Protein AF-A0A141RB20-F1 (afdb_monomer_lite)

Radius of gyration: 13.7 Å; chains: 1; bounding box: 31×29×43 Å

Secondary structure (DSSP, 8-state):
-------HHHHHHHHHHHTT--TTS-------TT-EEEEEEE--SSS-SEEEEEEEEE-TT-SS--HHHHT-

Sequence (72 aa):
RPLLVSHGIALGCLVSTILGLPAYAERRLRLRNCSISRIDYQESAWLASGWVVEMAGDISHLDAPALDELQR

Structure (mmCIF, N/CA/C/O backbone):
data_AF-A0A141RB20-F1
#
_entry.id   AF-A0A141RB20-F1
#
loop_
_atom_site.group_PDB
_atom_site.id
_atom_site.type_symbol
_atom_site.label_atom_id
_atom_site.label_alt_id
_atom_site.label_comp_id
_atom_site.label_asym_id
_atom_site.label_entity_id
_atom_site.label_seq_id
_atom_site.pdbx_PDB_ins_code
_atom_site.Cartn_x
_atom_site.Cartn_y
_atom_site.Cartn_z
_atom_site.occupancy
_atom_site.B_iso_or_equiv
_atom_site.auth_seq_id
_atom_site.auth_comp_id
_atom_site.auth_asym_id
_atom_site.auth_atom_id
_atom_site.pdbx_PDB_model_num
ATOM 1 N N . ARG A 1 1 ? -0.154 -18.126 1.858 1.00 82.50 1 ARG A N 1
ATOM 2 C CA . ARG A 1 1 ? -0.507 -16.686 1.873 1.00 82.50 1 ARG A CA 1
ATOM 3 C C . ARG A 1 1 ? -1.014 -16.343 0.478 1.00 82.50 1 ARG A C 1
ATOM 5 O O . ARG A 1 1 ? -0.296 -16.678 -0.458 1.00 82.50 1 ARG A O 1
ATOM 12 N N . PRO A 1 2 ? -2.240 -15.824 0.316 1.00 93.19 2 PRO A N 1
ATOM 13 C CA . PRO A 1 2 ? -2.750 -15.460 -1.004 1.00 93.19 2 PRO A CA 1
ATOM 14 C C . PRO A 1 2 ? -1.958 -14.277 -1.577 1.00 93.19 2 PRO A C 1
ATOM 16 O O . PRO A 1 2 ? -1.479 -13.433 -0.822 1.00 93.19 2 PRO A O 1
ATOM 19 N N . LEU A 1 3 ? -1.836 -14.226 -2.901 1.00 96.25 3 LEU A N 1
ATOM 20 C CA . LEU A 1 3 ? -1.286 -13.095 -3.643 1.00 96.25 3 LEU A CA 1
ATOM 21 C C . LEU A 1 3 ? -2.360 -12.601 -4.612 1.00 96.25 3 LEU A C 1
ATOM 23 O O . LEU A 1 3 ? -2.962 -13.405 -5.322 1.00 96.25 3 LEU A O 1
ATOM 27 N N . LEU A 1 4 ? -2.587 -11.289 -4.640 1.00 96.88 4 LEU A N 1
ATOM 28 C CA . LEU A 1 4 ? -3.490 -10.647 -5.587 1.00 96.88 4 LEU A CA 1
ATOM 29 C C . LEU A 1 4 ? -2.669 -9.867 -6.612 1.00 96.88 4 LEU A C 1
ATOM 31 O O . LEU A 1 4 ? -1.980 -8.914 -6.258 1.00 96.88 4 LEU A O 1
ATOM 35 N N . VAL A 1 5 ? -2.787 -10.247 -7.883 1.00 97.75 5 VAL A N 1
ATOM 36 C CA . VAL A 1 5 ? -2.234 -9.494 -9.014 1.00 97.75 5 VAL A CA 1
ATOM 37 C C . VAL A 1 5 ? -3.389 -8.809 -9.727 1.00 97.75 5 VAL A C 1
ATOM 39 O O . VAL A 1 5 ? -4.389 -9.444 -10.057 1.00 97.75 5 VAL A O 1
ATOM 42 N N . SER A 1 6 ? -3.288 -7.497 -9.920 1.00 97.31 6 SER A N 1
ATOM 43 C CA . SER A 1 6 ? -4.341 -6.703 -10.549 1.00 97.31 6 SER A CA 1
ATOM 44 C C . SER A 1 6 ? -3.766 -5.406 -11.127 1.00 97.31 6 SER A C 1
ATOM 46 O O . SER A 1 6 ? -2.557 -5.259 -11.275 1.00 97.31 6 SER A O 1
ATOM 48 N N . HIS A 1 7 ? -4.640 -4.466 -11.470 1.00 95.75 7 HIS A N 1
ATOM 49 C CA . HIS A 1 7 ? -4.292 -3.181 -12.068 1.00 95.75 7 HIS A CA 1
ATOM 50 C C . HIS A 1 7 ? -4.118 -2.097 -11.000 1.00 95.75 7 HIS A C 1
ATOM 52 O O . HIS A 1 7 ? -4.746 -2.157 -9.941 1.00 95.75 7 HIS A O 1
ATOM 58 N N . GLY A 1 8 ? -3.351 -1.047 -11.315 1.00 93.81 8 GLY A N 1
ATOM 59 C CA . GLY A 1 8 ? -3.088 0.059 -10.386 1.00 93.81 8 GLY A CA 1
ATOM 60 C C . GLY A 1 8 ? -4.355 0.729 -9.839 1.00 93.81 8 GLY A C 1
ATOM 61 O O . GLY A 1 8 ? -4.401 1.071 -8.661 1.00 93.81 8 GLY A O 1
ATOM 62 N N . ILE A 1 9 ? -5.418 0.850 -10.647 1.00 94.88 9 ILE A N 1
ATOM 63 C CA . ILE A 1 9 ? -6.700 1.400 -10.176 1.00 94.88 9 ILE A CA 1
ATOM 64 C C . ILE A 1 9 ? -7.386 0.484 -9.157 1.00 94.88 9 ILE A C 1
ATOM 66 O O . ILE A 1 9 ? -7.815 0.953 -8.108 1.00 94.88 9 ILE A O 1
ATOM 70 N N . ALA A 1 10 ? -7.444 -0.821 -9.427 1.00 96.62 10 ALA A N 1
ATOM 71 C CA . ALA A 1 10 ? -8.113 -1.783 -8.559 1.00 96.62 10 ALA A CA 1
ATOM 72 C C . ALA A 1 10 ? -7.353 -1.952 -7.238 1.00 96.62 10 ALA A C 1
ATOM 74 O O . ALA A 1 10 ? -7.953 -1.893 -6.166 1.00 96.62 10 ALA A O 1
ATOM 75 N N . LEU A 1 11 ? -6.025 -2.087 -7.311 1.00 96.81 11 LEU A N 1
ATOM 76 C CA . LEU A 1 11 ? -5.169 -2.172 -6.129 1.00 96.81 11 LEU A CA 1
ATOM 77 C C . LEU A 1 11 ? -5.182 -0.864 -5.333 1.00 96.81 11 LEU A C 1
ATOM 79 O O . LEU A 1 11 ? -5.265 -0.901 -4.110 1.00 96.81 11 LEU A O 1
ATOM 83 N N . GLY A 1 12 ? -5.163 0.288 -6.006 1.00 96.31 12 GLY A N 1
ATOM 84 C CA . GLY A 1 12 ? -5.251 1.590 -5.349 1.00 96.31 12 GLY A CA 1
ATOM 85 C C . GLY A 1 12 ? -6.562 1.758 -4.583 1.00 96.31 12 GLY A C 1
ATOM 86 O O . GLY A 1 12 ? -6.537 2.188 -3.430 1.00 96.31 12 GLY A O 1
ATOM 87 N N . CYS A 1 13 ? -7.692 1.367 -5.181 1.00 96.00 13 CYS A N 1
ATOM 88 C CA . CYS A 1 13 ? -8.991 1.365 -4.507 1.00 96.00 13 CYS A CA 1
ATOM 89 C C . CYS A 1 13 ? -8.999 0.422 -3.300 1.00 96.00 13 CYS A C 1
ATOM 91 O O . CYS A 1 13 ? -9.368 0.855 -2.216 1.00 96.00 13 CYS A O 1
ATOM 93 N N . LEU A 1 14 ? -8.530 -0.819 -3.459 1.00 96.12 14 LEU A N 1
ATOM 94 C CA . LEU A 1 14 ? -8.472 -1.798 -2.371 1.00 96.12 14 LEU A CA 1
ATOM 95 C C . LEU A 1 14 ? -7.665 -1.282 -1.171 1.00 96.12 14 LEU A C 1
ATOM 97 O O . LEU A 1 14 ? -8.161 -1.283 -0.047 1.00 96.12 14 LEU A O 1
ATOM 101 N N . VAL A 1 15 ? -6.440 -0.805 -1.410 1.00 96.88 15 VAL A N 1
ATOM 102 C CA . VAL A 1 15 ? -5.564 -0.265 -0.357 1.00 96.88 15 VAL A CA 1
ATOM 103 C C . VAL A 1 15 ? -6.202 0.966 0.297 1.00 96.88 15 VAL A C 1
ATOM 105 O O . VAL A 1 15 ? -6.186 1.085 1.518 1.00 96.88 15 VAL A O 1
ATOM 108 N N . SER A 1 16 ? -6.828 1.848 -0.489 1.00 96.81 16 SER A N 1
ATOM 109 C CA . SER A 1 16 ? -7.530 3.031 0.034 1.00 96.81 16 SER A CA 1
ATOM 110 C C . SER A 1 16 ? -8.719 2.656 0.920 1.00 96.81 16 SER A C 1
ATOM 112 O O . SER A 1 16 ? -8.916 3.267 1.966 1.00 96.81 16 SER A O 1
ATOM 114 N N . THR A 1 17 ? -9.483 1.629 0.537 1.00 95.75 17 THR A N 1
ATOM 115 C CA . THR A 1 17 ? -10.595 1.104 1.336 1.00 95.75 17 THR A CA 1
ATOM 116 C C . THR A 1 17 ? -10.108 0.522 2.660 1.00 95.75 17 THR A C 1
ATOM 118 O O . THR A 1 17 ? -10.713 0.800 3.691 1.00 95.75 17 THR A O 1
ATOM 121 N N . ILE A 1 18 ? -8.998 -0.224 2.661 1.00 95.12 18 ILE A N 1
ATOM 122 C CA . ILE A 1 18 ? -8.405 -0.772 3.894 1.00 95.12 18 ILE A CA 1
ATOM 123 C C . ILE A 1 18 ? -7.918 0.355 4.818 1.00 95.12 18 ILE A C 1
ATOM 125 O O . ILE A 1 18 ? -8.125 0.289 6.023 1.00 95.12 18 ILE A O 1
ATOM 129 N N . LEU A 1 19 ? -7.344 1.424 4.258 1.00 94.50 19 LEU A N 1
ATOM 130 C CA . LEU A 1 19 ? -6.944 2.625 5.005 1.00 94.50 19 LEU A CA 1
ATOM 131 C C . LEU A 1 19 ? -8.127 3.491 5.479 1.00 94.50 19 LEU A C 1
ATOM 133 O O . LEU A 1 19 ? -7.908 4.507 6.136 1.00 94.50 19 LEU A O 1
ATOM 137 N N . GLY A 1 20 ? -9.368 3.134 5.136 1.00 94.25 20 GLY A N 1
ATOM 138 C CA . GLY A 1 20 ? -10.560 3.893 5.518 1.00 94.25 20 GLY A CA 1
ATOM 139 C C . GLY A 1 20 ? -10.734 5.216 4.766 1.00 94.25 20 GLY A C 1
ATOM 140 O O . GLY A 1 20 ? -11.454 6.098 5.234 1.00 94.25 20 GLY A O 1
ATOM 141 N N . LEU A 1 21 ? -10.090 5.385 3.607 1.00 96.19 21 LEU A N 1
ATOM 142 C CA . LEU A 1 21 ? -10.264 6.583 2.788 1.00 96.19 21 LEU A CA 1
ATOM 143 C C . LEU A 1 21 ? -11.649 6.576 2.114 1.00 96.19 21 LEU A C 1
ATOM 145 O O . LEU A 1 21 ? -12.075 5.539 1.594 1.00 96.19 21 LEU A O 1
ATOM 149 N N . PRO A 1 22 ? -12.357 7.720 2.071 1.00 95.88 22 PRO A N 1
ATOM 150 C CA . PRO A 1 22 ? -13.644 7.799 1.393 1.00 95.88 22 PRO A CA 1
ATOM 151 C C . PRO A 1 22 ? -13.489 7.636 -0.124 1.00 95.88 22 PRO A C 1
ATOM 153 O O . PRO A 1 22 ? -12.453 7.965 -0.698 1.00 95.88 22 PRO A O 1
ATOM 156 N N . ALA A 1 23 ? -14.555 7.202 -0.802 1.00 93.31 23 ALA A N 1
ATOM 157 C CA . ALA A 1 23 ? -14.540 6.951 -2.249 1.00 93.31 23 ALA A CA 1
ATOM 158 C C . ALA A 1 23 ? -14.192 8.191 -3.099 1.00 93.31 23 ALA A C 1
ATOM 160 O O . ALA A 1 23 ? -13.686 8.060 -4.210 1.00 93.31 23 ALA A O 1
ATOM 161 N N . TYR A 1 24 ? -14.456 9.390 -2.574 1.00 94.50 24 TYR A N 1
ATOM 162 C CA . TYR A 1 24 ? -14.144 10.672 -3.209 1.00 94.50 24 TYR A CA 1
ATOM 163 C C . TYR A 1 24 ? -12.767 11.235 -2.814 1.00 94.50 24 TYR A C 1
ATOM 165 O O . TYR A 1 24 ? -12.442 12.360 -3.189 1.00 94.50 24 TYR A O 1
ATOM 173 N N . ALA A 1 25 ? -11.967 10.504 -2.029 1.00 95.81 25 ALA A N 1
ATOM 174 C CA . ALA A 1 25 ? -10.627 10.941 -1.665 1.00 95.81 25 ALA A CA 1
ATOM 175 C C . ALA A 1 25 ? -9.741 11.098 -2.907 1.00 95.81 25 ALA A C 1
ATOM 177 O O . ALA A 1 25 ? -9.817 10.327 -3.868 1.00 95.81 25 ALA A O 1
ATOM 178 N N . GLU A 1 26 ? -8.844 12.081 -2.868 1.00 94.88 26 GLU A N 1
ATOM 179 C CA . GLU A 1 26 ? -7.831 12.222 -3.903 1.00 94.88 26 GLU A CA 1
ATOM 180 C C . GLU A 1 26 ? -6.939 10.977 -3.969 1.00 94.88 26 GLU A C 1
ATOM 182 O O . GLU A 1 26 ? -6.440 10.472 -2.960 1.00 94.88 26 GLU A O 1
ATOM 187 N N . ARG A 1 27 ? -6.676 10.503 -5.189 1.00 90.12 27 ARG A N 1
ATOM 188 C CA . ARG A 1 27 ? -5.837 9.325 -5.425 1.00 90.12 27 ARG A CA 1
ATOM 189 C C . ARG A 1 27 ? -4.361 9.686 -5.282 1.00 90.12 27 ARG A C 1
ATOM 191 O O . ARG A 1 27 ? -3.709 10.057 -6.255 1.00 90.12 27 ARG A O 1
ATOM 198 N N . ARG A 1 28 ? -3.840 9.569 -4.059 1.00 92.12 28 ARG A N 1
ATOM 199 C CA . ARG A 1 28 ? -2.441 9.886 -3.716 1.00 92.12 28 ARG A CA 1
ATOM 200 C C . ARG A 1 28 ? -1.542 8.660 -3.506 1.00 92.12 28 ARG A C 1
ATOM 202 O O . ARG A 1 28 ? -0.382 8.814 -3.143 1.00 92.12 28 ARG A O 1
ATOM 209 N N . LEU A 1 29 ? -2.040 7.453 -3.788 1.00 92.31 29 LEU A N 1
ATOM 210 C CA . LEU A 1 29 ? -1.221 6.240 -3.856 1.00 92.31 29 LEU A CA 1
ATOM 211 C C . LEU A 1 29 ? -0.615 6.097 -5.254 1.00 92.31 29 LEU A C 1
ATOM 213 O O . LEU A 1 29 ? -1.339 5.986 -6.244 1.00 92.31 29 LEU A O 1
ATOM 217 N N . ARG A 1 30 ? 0.717 6.068 -5.335 1.00 91.00 30 ARG A N 1
ATOM 218 C CA . ARG A 1 30 ? 1.433 5.725 -6.566 1.00 91.00 30 ARG A CA 1
ATOM 219 C C . ARG A 1 30 ? 1.817 4.250 -6.517 1.00 91.00 30 ARG A C 1
ATOM 221 O O . ARG A 1 30 ? 2.717 3.882 -5.774 1.00 91.00 30 ARG A O 1
ATOM 228 N N . LEU A 1 31 ? 1.157 3.437 -7.336 1.00 94.44 31 LEU A N 1
ATOM 229 C CA . LEU A 1 31 ? 1.474 2.022 -7.524 1.00 94.44 31 LEU A CA 1
ATOM 230 C C . LEU A 1 31 ? 2.075 1.851 -8.918 1.00 94.44 31 LEU A C 1
ATOM 232 O O . LEU A 1 31 ? 1.388 2.107 -9.906 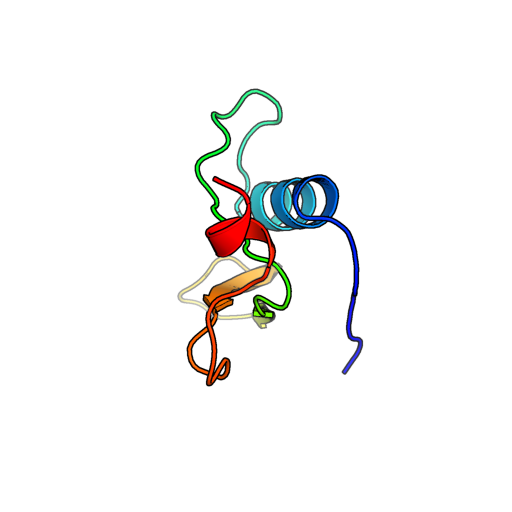1.00 94.44 31 LEU A O 1
ATOM 236 N N . ARG A 1 32 ? 3.356 1.482 -8.982 1.00 93.31 32 ARG A N 1
ATOM 237 C CA . ARG A 1 32 ? 4.063 1.230 -10.248 1.00 93.31 32 ARG A CA 1
ATOM 238 C C . ARG A 1 32 ? 3.821 -0.194 -10.727 1.00 93.31 32 ARG A C 1
ATOM 240 O O . ARG A 1 32 ? 3.402 -1.048 -9.932 1.00 93.31 32 ARG A O 1
ATOM 247 N N . ASN A 1 33 ? 4.117 -0.473 -11.995 1.00 94.44 33 ASN A N 1
ATOM 248 C CA . ASN A 1 33 ? 4.100 -1.854 -12.465 1.00 94.44 33 ASN A CA 1
ATOM 249 C C . ASN A 1 33 ? 5.058 -2.700 -11.624 1.00 94.44 33 ASN A C 1
ATOM 251 O O . ASN A 1 33 ? 6.136 -2.252 -11.238 1.00 94.44 33 ASN A O 1
ATOM 255 N N . CYS A 1 34 ? 4.613 -3.916 -11.311 1.00 95.31 34 CYS A N 1
ATOM 256 C CA . CYS A 1 34 ? 5.318 -4.861 -10.446 1.00 95.31 34 CYS A CA 1
ATOM 257 C C . CYS A 1 34 ? 5.566 -4.376 -9.008 1.00 95.31 34 CYS A C 1
ATOM 259 O O . CYS A 1 34 ? 6.253 -5.060 -8.262 1.00 95.31 34 CYS A O 1
ATOM 261 N N . SER A 1 35 ? 4.991 -3.247 -8.581 1.00 96.44 35 SER A N 1
ATOM 262 C CA . SER A 1 35 ? 5.098 -2.836 -7.183 1.00 96.44 35 SER A CA 1
ATOM 263 C C . SER A 1 35 ? 4.346 -3.789 -6.246 1.00 96.44 35 SER A C 1
ATOM 265 O O . SER A 1 35 ? 3.304 -4.346 -6.602 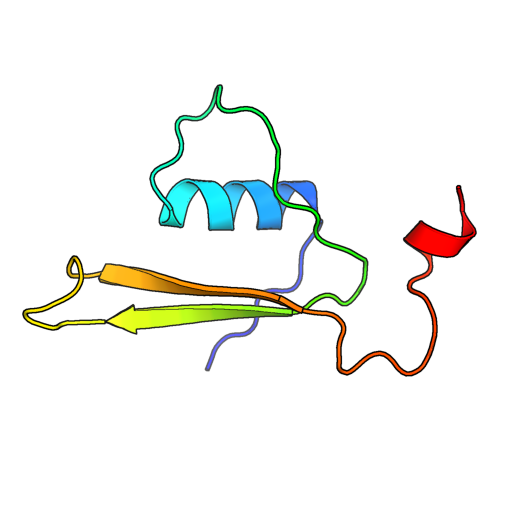1.00 96.44 35 SER A O 1
ATOM 267 N N . ILE A 1 36 ? 4.879 -3.980 -5.039 1.00 96.75 36 ILE A N 1
ATOM 268 C CA . ILE A 1 36 ? 4.353 -4.911 -4.038 1.00 96.75 36 ILE A CA 1
ATOM 269 C C . ILE A 1 36 ? 3.733 -4.121 -2.886 1.00 96.75 36 ILE A C 1
ATOM 271 O O . ILE A 1 36 ? 4.332 -3.197 -2.343 1.00 96.75 36 ILE A O 1
ATOM 275 N N . SER A 1 37 ? 2.531 -4.517 -2.476 1.00 97.56 37 SER A N 1
ATOM 276 C CA . SER A 1 37 ? 1.886 -4.014 -1.261 1.00 97.56 37 SER A CA 1
ATOM 277 C C . SER A 1 37 ? 1.676 -5.173 -0.292 1.00 97.56 37 SER A C 1
ATOM 279 O O . SER A 1 37 ? 1.171 -6.224 -0.690 1.00 97.56 37 SER A O 1
ATOM 281 N N . ARG A 1 38 ? 2.056 -4.987 0.976 1.00 96.69 38 ARG A N 1
ATOM 282 C CA . ARG A 1 38 ? 1.850 -5.964 2.047 1.00 96.69 38 ARG A CA 1
ATOM 283 C C . ARG A 1 38 ? 0.701 -5.514 2.935 1.00 96.69 38 ARG A C 1
ATOM 285 O O . ARG A 1 38 ? 0.706 -4.401 3.457 1.00 96.69 38 ARG A O 1
ATOM 292 N N . ILE A 1 39 ? -0.263 -6.410 3.097 1.00 95.62 39 ILE A N 1
ATOM 293 C CA . ILE A 1 39 ? -1.403 -6.250 3.991 1.00 95.62 39 ILE A CA 1
ATOM 294 C C . ILE A 1 39 ? -1.358 -7.418 4.966 1.00 95.62 39 ILE A C 1
ATOM 296 O O . ILE A 1 39 ? -1.291 -8.568 4.531 1.00 95.62 39 ILE A O 1
ATOM 300 N N . ASP A 1 40 ? -1.413 -7.116 6.255 1.00 93.88 40 ASP A N 1
ATOM 301 C CA . ASP A 1 40 ? -1.468 -8.115 7.317 1.00 93.88 40 ASP A CA 1
ATOM 302 C C . ASP A 1 40 ? -2.747 -7.915 8.138 1.00 93.88 40 ASP A C 1
ATOM 304 O O . ASP A 1 40 ? -3.330 -6.832 8.160 1.00 93.88 40 ASP A O 1
ATOM 308 N N . TYR A 1 41 ? -3.238 -8.979 8.769 1.00 92.62 41 TYR A N 1
ATOM 309 C CA . TYR A 1 41 ? -4.334 -8.873 9.729 1.00 92.62 41 TYR A CA 1
ATOM 310 C C . TYR A 1 41 ? -3.732 -8.756 11.127 1.00 92.62 41 TYR A C 1
ATOM 312 O O . TYR A 1 41 ? -2.938 -9.610 11.527 1.00 92.62 41 TYR A O 1
ATOM 320 N N . GLN A 1 42 ? -4.096 -7.704 11.853 1.00 89.00 42 GLN A N 1
ATOM 321 C CA . GLN A 1 42 ? -3.578 -7.419 13.181 1.00 89.00 42 GLN A CA 1
ATOM 322 C C . GLN A 1 42 ? -4.713 -7.359 14.200 1.00 89.00 42 GLN A C 1
ATOM 324 O O . GLN A 1 42 ? -5.690 -6.631 14.041 1.00 89.00 42 GLN A O 1
ATOM 329 N N . GLU A 1 43 ? -4.513 -8.066 15.307 1.00 88.94 43 GLU A N 1
ATOM 330 C CA . GLU A 1 43 ? -5.243 -7.876 16.558 1.00 88.94 43 GLU A CA 1
ATOM 331 C C . GLU A 1 43 ? -4.218 -7.451 17.608 1.00 88.94 43 GLU A C 1
ATOM 333 O O . GLU A 1 43 ? -3.354 -8.235 18.002 1.00 88.94 43 GLU A O 1
ATOM 338 N N . SER A 1 44 ? -4.205 -6.172 17.979 1.00 83.19 44 SER A N 1
ATOM 339 C CA . SER A 1 44 ? -3.313 -5.655 19.020 1.00 83.19 44 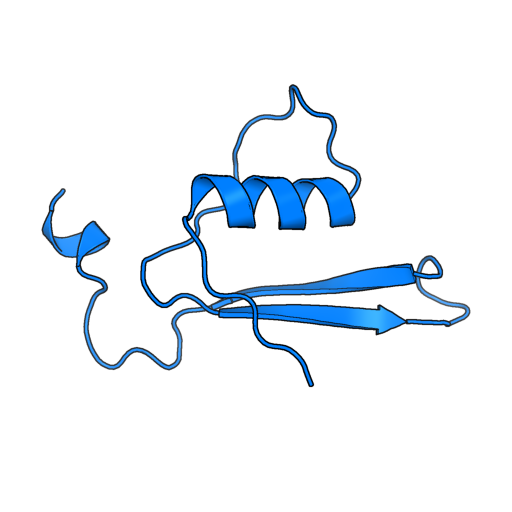SER A CA 1
ATOM 340 C C . SER A 1 44 ? -3.988 -4.530 19.794 1.00 83.19 44 SER A C 1
ATOM 342 O O . SER A 1 44 ? -4.943 -3.923 19.325 1.00 83.19 44 SER A O 1
ATOM 344 N N . ALA A 1 45 ? -3.475 -4.234 20.988 1.00 81.12 45 ALA A N 1
ATOM 345 C CA . ALA A 1 45 ? -3.963 -3.111 21.787 1.00 81.12 45 ALA A CA 1
ATOM 346 C C . ALA A 1 45 ? -3.512 -1.735 21.248 1.00 81.12 45 ALA A C 1
ATOM 348 O O . ALA A 1 45 ? -4.020 -0.713 21.698 1.00 81.12 45 ALA A O 1
ATOM 349 N N . TRP A 1 46 ? -2.545 -1.702 20.322 1.00 84.56 46 TRP A N 1
ATOM 350 C CA . TRP A 1 46 ? -1.920 -0.471 19.818 1.00 84.56 46 TRP A CA 1
ATOM 351 C C . TRP A 1 46 ? -2.450 -0.016 18.454 1.00 84.56 46 TRP A C 1
ATOM 353 O O . TRP A 1 46 ? -2.368 1.168 18.138 1.00 84.56 46 TRP A O 1
ATOM 363 N N . LEU A 1 47 ? -2.981 -0.934 17.645 1.00 82.31 47 LEU A N 1
ATOM 364 C CA . LEU A 1 47 ? -3.553 -0.653 16.328 1.00 82.31 47 LEU A CA 1
ATOM 365 C C . LEU A 1 47 ? -5.028 -1.046 16.303 1.00 82.31 47 LEU A C 1
ATOM 367 O O . LEU A 1 47 ? -5.463 -1.912 17.060 1.00 82.31 47 LEU A O 1
ATOM 371 N N . ALA A 1 48 ? -5.798 -0.422 15.411 1.00 82.56 48 ALA A N 1
ATOM 372 C CA . ALA A 1 48 ? -7.168 -0.849 15.166 1.00 82.56 48 ALA A CA 1
ATOM 373 C C . ALA A 1 48 ? -7.180 -2.320 14.724 1.00 82.56 48 ALA A C 1
ATOM 375 O O . ALA A 1 48 ? -6.404 -2.719 13.855 1.00 82.56 48 ALA A O 1
ATOM 376 N N . SER A 1 49 ? -8.064 -3.113 15.332 1.00 89.88 49 SER A N 1
ATOM 377 C CA . SER A 1 49 ? -8.259 -4.511 14.951 1.00 89.88 49 SER A CA 1
ATOM 378 C C . SER A 1 49 ? -8.709 -4.597 13.495 1.00 89.88 49 SER A C 1
ATOM 380 O O . SER A 1 49 ? -9.683 -3.942 13.117 1.00 89.88 49 SER A O 1
ATOM 382 N N . GLY A 1 50 ? -8.044 -5.425 12.692 1.00 92.81 50 GLY A N 1
ATOM 383 C CA . GLY A 1 50 ? -8.420 -5.651 11.300 1.00 92.81 50 GLY A CA 1
ATOM 384 C C . GLY A 1 50 ? -7.239 -5.735 10.340 1.00 92.81 50 GLY A C 1
ATOM 385 O O . GLY A 1 50 ? -6.110 -6.043 10.716 1.00 92.81 50 GLY A O 1
ATOM 386 N N . TRP A 1 51 ? -7.525 -5.479 9.064 1.00 93.88 51 TRP A N 1
ATOM 387 C CA . TRP A 1 51 ? -6.517 -5.442 8.009 1.00 93.88 51 TRP A CA 1
ATOM 388 C C . TRP A 1 51 ? -5.727 -4.137 8.070 1.00 93.88 51 TRP A C 1
ATOM 390 O O . TRP A 1 51 ? -6.309 -3.055 8.045 1.00 93.88 51 TRP A O 1
ATOM 400 N N . VAL A 1 52 ? -4.405 -4.246 8.101 1.00 93.81 52 VAL A N 1
ATOM 401 C CA . VAL A 1 52 ? -3.475 -3.119 8.127 1.00 93.81 52 VAL A CA 1
ATOM 402 C C . VAL A 1 52 ? -2.606 -3.124 6.878 1.00 93.81 52 VAL A C 1
ATOM 404 O O . VAL A 1 52 ? -2.202 -4.175 6.379 1.00 93.81 52 VAL A O 1
ATOM 407 N N . VAL A 1 53 ? -2.322 -1.933 6.354 1.00 94.88 53 VAL A N 1
ATOM 408 C CA . VAL A 1 53 ? -1.387 -1.752 5.240 1.00 94.88 53 VAL A CA 1
ATOM 409 C C . VAL A 1 53 ? 0.002 -1.535 5.825 1.00 94.88 53 VAL A C 1
ATOM 411 O O . VAL A 1 53 ? 0.328 -0.444 6.278 1.00 94.88 53 VAL A O 1
ATOM 414 N N . GLU A 1 54 ? 0.816 -2.581 5.802 1.00 94.69 54 GLU A N 1
ATOM 415 C CA . GLU A 1 54 ? 2.197 -2.555 6.298 1.00 94.69 54 GLU A CA 1
ATOM 416 C C . GLU A 1 54 ? 3.140 -1.863 5.312 1.00 94.69 54 GLU A C 1
ATOM 418 O O . GLU A 1 54 ? 4.103 -1.203 5.692 1.00 94.69 54 GLU A O 1
ATOM 423 N N . MET A 1 55 ? 2.868 -2.035 4.018 1.00 95.75 55 MET A N 1
ATOM 424 C CA . MET A 1 55 ? 3.685 -1.502 2.935 1.00 95.75 55 MET A CA 1
ATOM 425 C C . MET A 1 55 ? 2.821 -1.328 1.690 1.00 95.75 55 MET A C 1
ATOM 427 O O . MET A 1 55 ? 2.035 -2.216 1.359 1.00 95.75 55 MET A O 1
ATOM 431 N N . ALA A 1 56 ? 2.975 -0.219 0.969 1.00 96.38 56 ALA A N 1
ATOM 432 C CA . ALA A 1 56 ? 2.229 0.039 -0.258 1.00 96.38 56 ALA A CA 1
ATOM 433 C C . ALA A 1 56 ? 3.159 0.476 -1.392 1.00 96.38 56 ALA A C 1
ATOM 435 O O . ALA A 1 56 ? 3.863 1.475 -1.263 1.00 96.38 56 ALA A O 1
ATOM 436 N N . GLY A 1 57 ? 3.106 -0.241 -2.516 1.00 95.62 57 GLY A N 1
ATOM 437 C CA . GLY A 1 57 ? 3.790 0.154 -3.746 1.00 95.62 57 GLY A CA 1
ATOM 438 C C . GLY A 1 57 ? 5.318 0.050 -3.703 1.00 95.62 57 GLY A C 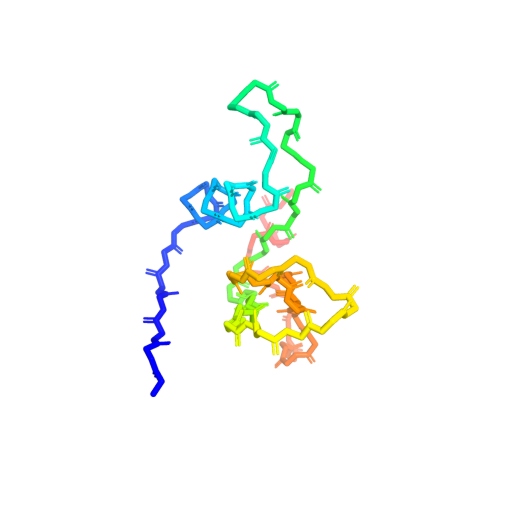1
ATOM 439 O O . GLY A 1 57 ? 5.988 0.848 -4.356 1.00 95.62 57 GLY A O 1
ATOM 440 N N . ASP A 1 58 ? 5.872 -0.911 -2.963 1.00 95.94 58 ASP A N 1
ATOM 441 C CA . ASP A 1 58 ? 7.315 -1.138 -2.912 1.00 95.94 58 ASP A CA 1
ATOM 442 C C . ASP A 1 58 ? 7.866 -1.639 -4.247 1.00 95.94 58 ASP A C 1
ATOM 444 O O . ASP A 1 58 ? 7.322 -2.548 -4.876 1.00 95.94 58 ASP A O 1
ATOM 448 N N . ILE A 1 59 ? 8.983 -1.048 -4.645 1.00 95.62 59 ILE A N 1
ATOM 449 C CA . ILE A 1 59 ? 9.719 -1.341 -5.874 1.00 95.62 59 ILE A CA 1
ATOM 450 C C . ILE A 1 59 ? 11.195 -1.633 -5.593 1.00 95.62 59 ILE A C 1
ATOM 452 O O . ILE A 1 59 ? 11.975 -1.735 -6.529 1.00 95.62 59 ILE A O 1
ATOM 456 N N . SER A 1 60 ? 11.595 -1.751 -4.324 1.00 95.06 60 SER A N 1
ATOM 457 C CA . SER A 1 60 ? 12.993 -1.970 -3.928 1.00 95.06 60 SER A CA 1
ATOM 458 C C . SER A 1 60 ? 13.601 -3.252 -4.505 1.00 95.06 60 SER A C 1
ATOM 460 O O . SER A 1 60 ? 14.814 -3.346 -4.652 1.00 95.06 60 SER A O 1
ATOM 462 N N . HIS A 1 61 ? 12.753 -4.220 -4.856 1.00 94.88 61 HIS A N 1
ATOM 463 C CA . HIS A 1 61 ? 13.131 -5.474 -5.501 1.00 94.88 61 HIS A CA 1
ATOM 464 C C . HIS A 1 61 ? 13.319 -5.364 -7.025 1.00 94.88 61 HIS A C 1
ATOM 466 O O . HIS A 1 61 ? 13.690 -6.351 -7.655 1.00 94.88 61 HIS A O 1
ATOM 472 N N . LEU A 1 62 ? 12.987 -4.224 -7.639 1.00 94.88 62 LEU A N 1
ATOM 473 C CA . LEU A 1 62 ? 13.149 -4.022 -9.074 1.00 94.88 62 LEU A CA 1
ATOM 474 C C . LEU A 1 62 ? 14.572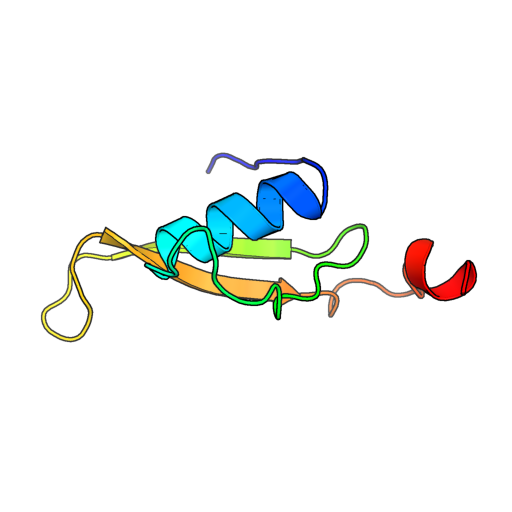 -3.542 -9.365 1.00 94.88 62 LEU A C 1
ATOM 476 O O . LEU A 1 62 ? 14.963 -2.449 -8.964 1.00 94.88 62 LEU A O 1
ATOM 480 N N . ASP A 1 63 ? 15.315 -4.332 -10.136 1.00 94.75 63 ASP A N 1
ATOM 481 C CA . ASP A 1 63 ? 16.672 -3.976 -10.578 1.00 94.75 63 ASP A CA 1
ATOM 482 C C . ASP A 1 63 ? 16.681 -3.021 -11.788 1.00 94.75 63 ASP A C 1
ATOM 484 O O . ASP A 1 63 ? 17.722 -2.487 -12.173 1.00 94.75 63 ASP A O 1
ATOM 488 N N . ALA A 1 64 ? 15.519 -2.804 -12.412 1.00 92.94 64 ALA A N 1
ATOM 489 C CA . ALA A 1 64 ? 15.332 -1.923 -13.559 1.00 92.94 64 ALA A CA 1
ATOM 490 C C . ALA A 1 64 ? 14.050 -1.083 -13.400 1.00 92.94 64 ALA A C 1
ATOM 492 O O . ALA A 1 64 ? 13.119 -1.521 -12.718 1.00 92.94 64 ALA A O 1
ATOM 493 N N . PRO A 1 65 ? 13.965 0.101 -14.040 1.00 88.19 65 PRO A N 1
ATOM 494 C CA . PRO A 1 65 ? 12.760 0.924 -14.002 1.00 88.19 65 PRO A CA 1
ATOM 495 C C . PRO A 1 65 ? 11.530 0.159 -14.492 1.00 88.19 65 PRO A C 1
ATOM 497 O O . PRO A 1 65 ? 11.602 -0.604 -15.461 1.00 88.19 65 PRO A O 1
ATOM 500 N N . ALA A 1 66 ? 10.385 0.400 -13.857 1.00 86.25 66 ALA A N 1
ATOM 501 C CA . ALA A 1 66 ? 9.134 -0.187 -14.305 1.00 86.25 66 ALA A CA 1
ATOM 502 C C . ALA A 1 66 ? 8.720 0.394 -15.673 1.00 86.25 66 ALA A C 1
ATOM 504 O O . ALA A 1 66 ? 9.017 1.545 -15.997 1.00 86.25 66 ALA A O 1
ATOM 505 N N . LEU A 1 67 ? 8.024 -0.396 -16.501 1.00 84.25 67 LEU A N 1
ATOM 506 C CA . LEU A 1 67 ? 7.684 0.008 -17.875 1.00 84.25 67 LEU A CA 1
ATOM 507 C C . LEU A 1 67 ? 6.851 1.306 -17.926 1.00 84.25 67 LEU A C 1
ATOM 509 O O . LEU A 1 67 ? 7.025 2.118 -18.830 1.00 84.25 67 LEU A O 1
ATOM 513 N N . ASP A 1 68 ? 5.988 1.526 -16.931 1.00 84.88 68 ASP A N 1
ATOM 514 C CA . ASP A 1 68 ? 5.180 2.741 -16.779 1.00 84.88 68 ASP A CA 1
ATOM 515 C C . ASP A 1 68 ? 6.010 3.996 -16.452 1.00 84.88 68 ASP A C 1
ATOM 517 O O . ASP A 1 68 ? 5.526 5.118 -16.600 1.00 84.88 68 ASP A O 1
ATOM 521 N N . GLU A 1 69 ? 7.269 3.837 -16.041 1.00 83.94 69 GLU A N 1
ATOM 522 C CA . GLU A 1 69 ? 8.210 4.948 -15.872 1.00 83.94 69 GLU A CA 1
ATOM 523 C C . GLU A 1 69 ? 8.861 5.363 -17.188 1.00 83.94 69 GLU A C 1
ATOM 525 O O . GLU A 1 69 ? 9.155 6.541 -17.377 1.00 83.94 69 GLU A O 1
ATOM 530 N N . LEU A 1 70 ? 9.072 4.402 -18.090 1.00 85.94 70 LEU A N 1
ATOM 531 C CA . LEU A 1 70 ? 9.711 4.624 -19.387 1.00 85.94 70 LEU A CA 1
ATOM 532 C C . LEU A 1 70 ? 8.758 5.263 -20.404 1.00 85.94 70 LEU A C 1
ATOM 534 O O .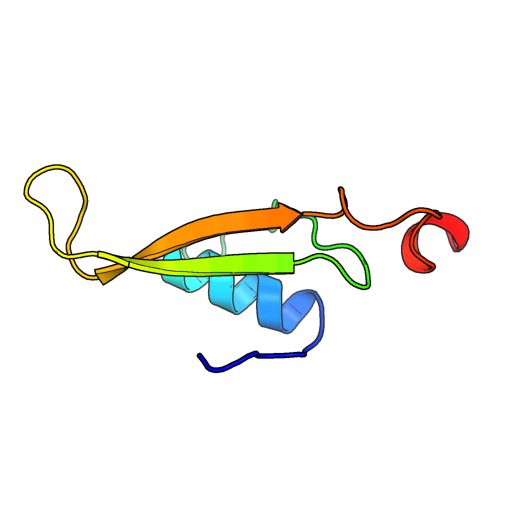 LEU A 1 70 ? 9.208 5.911 -21.342 1.00 85.94 70 LEU A O 1
ATOM 538 N N . GLN A 1 71 ? 7.449 5.076 -20.228 1.00 77.94 71 GLN A N 1
ATOM 539 C CA . GLN A 1 71 ? 6.403 5.544 -21.145 1.00 77.94 71 GLN A CA 1
ATOM 540 C C . GLN A 1 71 ? 5.894 6.970 -20.842 1.00 77.94 71 GLN A C 1
ATOM 542 O O . GLN A 1 71 ? 4.791 7.320 -21.262 1.00 77.94 71 GLN A O 1
ATOM 547 N N . ARG A 1 72 ? 6.657 7.778 -20.093 1.00 58.53 72 ARG A N 1
ATOM 548 C CA . ARG A 1 72 ? 6.293 9.165 -19.752 1.00 58.53 72 ARG A CA 1
ATOM 549 C C . ARG A 1 72 ? 6.635 10.181 -20.829 1.00 58.53 72 ARG A C 1
ATOM 551 O O . ARG A 1 72 ? 7.724 10.067 -21.427 1.00 58.53 72 ARG A O 1
#

Foldseek 3Di:
DDDDDDDPVVVQVVLCVLVVHDPPDDSPADAAVPFDWDWDQDDDPPDPGGIDTPGGRDDVVPPDDGPVVVVD

pLDDT: mean 92.22, std 6.2, range [58.53, 97.75]